Protein AF-A0A9N8PW39-F1 (afdb_monomer)

Secondary structure (DSSP, 8-state):
---TTSPPSSPPP---HHHHHHHHHHHTTS--SSEE-HHHHHHHHHT-TTGGG--HHHHHHHHHHHTTT-BGGGTBEEHHHHHHHHHHHHHHHHHHHHHHHT--------

pLDDT: mean 79.68, std 15.29, range [42.56, 96.06]

Nearest PDB structures (foldseek):
  2lls-assembly1_B  TM=5.820E-01  e=3.746E+00  Homo sapiens
  3nxa-assembly2_C  TM=5.521E-01  e=5.151E+00  Homo sapiens
  2lnk-assembly1_B  TM=4.587E-01  e=3.297E+00  Homo sapiens
  2wc8-assembly1_B  TM=5.968E-01  e=9.739E+00  Homo sapiens

Radius of gyration: 19.15 Å; Cα contacts (8 Å, |Δi|>4): 54; chains: 1; bounding box: 42×43×65 Å

Organism: NCBI:txid2773716

Foldseek 3Di:
DDDLPDPDPDDDPPDDPVNLVVVVVVQVPDPDDQKDFPSRLVVVLVPPPCNVVDDPVLVVQLCVQCSVQAPDVNGIHGNVSSVVSVVVSVVVVVVVVVVVVPDDDPPPDD

Solvent-accessible surface area (backbone atoms only — not comparable to full-atom values): 6894 Å² total; per-residue (Å²): 134,87,57,97,83,60,78,67,96,61,78,80,74,95,75,50,76,70,53,53,53,52,52,43,62,55,57,72,70,52,96,62,82,69,50,26,39,63,64,52,49,52,48,57,51,70,66,38,92,62,44,86,76,55,50,76,67,52,54,53,50,42,49,61,69,44,69,81,61,44,40,79,95,62,51,29,33,50,49,65,59,57,53,47,41,54,51,52,50,52,54,52,53,50,53,52,55,54,60,66,70,70,67,78,81,81,77,83,82,128

Structure (mmCIF, N/CA/C/O backbone):
data_AF-A0A9N8PW39-F1
#
_entry.id   AF-A0A9N8PW39-F1
#
loop_
_atom_site.group_PDB
_atom_site.id
_atom_site.type_symbol
_atom_site.label_atom_id
_atom_site.label_alt_id
_atom_site.label_comp_id
_atom_site.label_asym_id
_atom_site.label_entity_id
_atom_site.label_seq_id
_atom_site.pdbx_PDB_ins_code
_atom_site.Cartn_x
_atom_site.Cartn_y
_atom_site.Cartn_z
_atom_site.occupancy
_atom_site.B_iso_or_equiv
_atom_site.auth_seq_id
_atom_site.auth_comp_id
_atom_site.auth_asym_id
_atom_site.auth_atom_id
_atom_site.pdbx_PDB_model_num
ATOM 1 N N . MET A 1 1 ? -9.418 8.297 -26.704 1.00 42.56 1 MET A N 1
ATOM 2 C CA . MET A 1 1 ? -8.406 8.366 -25.630 1.00 42.56 1 MET A CA 1
ATOM 3 C C . MET A 1 1 ? -9.157 8.229 -24.320 1.00 42.56 1 MET A C 1
ATOM 5 O O . MET A 1 1 ? -10.029 9.055 -24.083 1.00 42.56 1 MET A O 1
ATOM 9 N N . ASN A 1 2 ? -8.909 7.167 -23.552 1.00 46.47 2 ASN A N 1
ATOM 10 C CA . ASN A 1 2 ? -9.580 6.949 -22.265 1.00 46.47 2 ASN A CA 1
ATOM 11 C C . ASN A 1 2 ? -8.972 7.888 -21.221 1.00 46.47 2 ASN A C 1
ATOM 13 O O . ASN A 1 2 ? -7.751 8.064 -21.199 1.00 46.47 2 ASN A O 1
ATOM 17 N N . LYS A 1 3 ? -9.818 8.528 -20.414 1.00 44.97 3 LYS A N 1
ATOM 18 C CA . LYS A 1 3 ? -9.377 9.440 -19.352 1.00 44.97 3 LY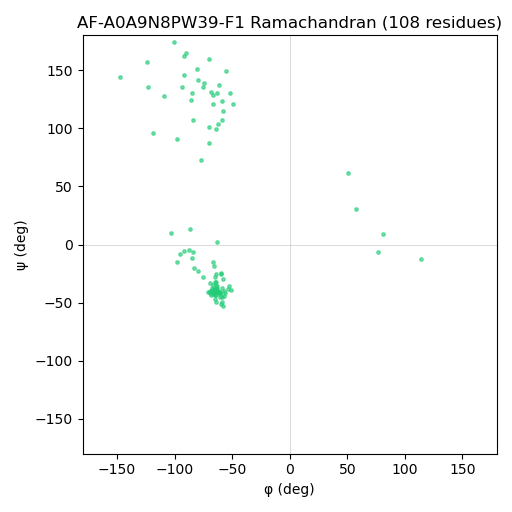S A CA 1
ATOM 19 C C . LYS A 1 3 ? -8.951 8.622 -18.124 1.00 44.97 3 LYS A C 1
ATOM 21 O O . LYS A 1 3 ? -9.503 7.540 -17.914 1.00 44.97 3 LYS A O 1
ATOM 26 N N . PRO A 1 4 ? -8.013 9.112 -17.292 1.00 42.91 4 PRO A N 1
ATOM 27 C CA . PRO A 1 4 ? -7.739 8.486 -16.002 1.00 42.91 4 PRO A CA 1
ATOM 28 C C . PRO A 1 4 ? -9.039 8.472 -15.181 1.00 42.91 4 PRO A C 1
ATOM 30 O O . PRO A 1 4 ? -9.587 9.533 -14.888 1.00 42.91 4 PRO A O 1
ATOM 33 N N . GLY A 1 5 ? -9.570 7.281 -14.893 1.00 50.53 5 GLY A N 1
ATOM 34 C CA . GLY A 1 5 ? -10.838 7.086 -14.177 1.00 50.53 5 GLY A CA 1
ATOM 35 C C . GLY A 1 5 ? -11.971 6.446 -14.988 1.00 50.53 5 GLY A C 1
ATOM 36 O O . GLY A 1 5 ? -12.945 6.001 -14.384 1.00 50.53 5 GLY A O 1
ATOM 37 N N . ASP A 1 6 ? -11.856 6.334 -16.318 1.00 58.56 6 ASP A N 1
ATOM 38 C CA . ASP A 1 6 ? -12.800 5.513 -17.086 1.00 58.56 6 ASP A CA 1
ATOM 39 C C . ASP A 1 6 ? -12.584 4.030 -16.733 1.00 58.56 6 ASP A C 1
ATOM 41 O O . ASP A 1 6 ? -11.438 3.563 -16.757 1.00 58.56 6 ASP A O 1
ATOM 45 N N . PRO A 1 7 ? -13.645 3.260 -16.418 1.00 53.84 7 PRO A N 1
ATOM 46 C CA . PRO A 1 7 ? -13.503 1.832 -16.194 1.00 53.84 7 PRO A CA 1
ATOM 47 C C . PRO A 1 7 ? -12.921 1.206 -17.458 1.00 53.84 7 PRO A C 1
ATOM 49 O O . PRO A 1 7 ? -13.464 1.354 -18.555 1.00 53.84 7 PRO A O 1
ATOM 52 N N . TYR A 1 8 ? -11.788 0.524 -17.300 1.00 56.38 8 TYR A N 1
ATOM 53 C CA . TYR A 1 8 ? -11.163 -0.224 -18.376 1.00 56.38 8 TYR A CA 1
ATOM 54 C C . TYR A 1 8 ? -12.227 -1.105 -19.049 1.00 56.38 8 TYR A C 1
ATOM 56 O O . TYR A 1 8 ? -12.858 -1.935 -18.400 1.00 56.38 8 TYR A O 1
ATOM 64 N N . GLY A 1 9 ? -12.449 -0.919 -20.357 1.00 56.59 9 GLY A N 1
ATOM 65 C CA . GLY A 1 9 ? -13.465 -1.663 -21.126 1.00 56.59 9 GLY A CA 1
ATOM 66 C C . GLY A 1 9 ? -13.218 -3.177 -21.207 1.00 56.59 9 GLY A C 1
ATOM 67 O O . GLY A 1 9 ? -13.965 -3.900 -21.858 1.00 56.59 9 GLY A O 1
ATOM 68 N N . HIS A 1 10 ? -12.158 -3.654 -20.558 1.00 59.81 10 HIS A N 1
ATOM 69 C CA . HIS A 1 10 ? -11.816 -5.047 -20.353 1.00 59.81 10 HIS A CA 1
ATOM 70 C C . HIS A 1 10 ? -12.032 -5.404 -18.881 1.00 59.81 10 HIS A C 1
ATOM 72 O O . HIS A 1 10 ? -11.536 -4.744 -17.970 1.00 59.81 10 HIS A O 1
ATOM 78 N N . ARG A 1 11 ? -12.787 -6.480 -18.657 1.00 59.16 11 ARG A N 1
ATOM 79 C CA . ARG A 1 11 ? -13.004 -7.063 -17.332 1.00 59.16 11 ARG A CA 1
ATOM 80 C C . ARG A 1 11 ? -11.658 -7.525 -16.769 1.00 59.16 11 ARG A C 1
ATOM 82 O O . ARG A 1 11 ? -10.885 -8.140 -17.504 1.00 59.16 11 ARG A O 1
ATOM 89 N N . MET A 1 12 ? -11.401 -7.270 -15.483 1.00 63.56 12 MET A N 1
ATOM 90 C CA . MET A 1 12 ? -10.282 -7.911 -14.783 1.00 63.56 12 MET A CA 1
ATOM 91 C C . MET A 1 12 ? -10.373 -9.430 -15.001 1.00 63.56 12 MET A C 1
ATOM 93 O O . MET A 1 12 ? -11.470 -9.981 -14.838 1.00 63.56 12 MET A O 1
ATOM 97 N N . PRO A 1 13 ? -9.279 -10.100 -15.408 1.00 67.94 13 PRO A N 1
ATOM 98 C CA . PRO A 1 13 ? -9.262 -11.552 -15.512 1.00 67.94 13 PRO A CA 1
ATOM 99 C C . PRO A 1 13 ? -9.654 -12.171 -14.168 1.00 67.94 13 PRO A C 1
ATOM 101 O O . PRO A 1 13 ? -9.374 -11.593 -13.117 1.00 67.94 13 PRO A O 1
ATOM 104 N N . ASP A 1 14 ? -10.290 -13.340 -14.196 1.00 73.88 14 ASP A N 1
ATOM 105 C CA . ASP A 1 14 ? -10.560 -14.111 -12.979 1.00 73.88 14 ASP A CA 1
ATOM 106 C C . ASP A 1 14 ? -9.231 -14.666 -12.437 1.00 73.88 14 ASP A C 1
ATOM 108 O O . ASP A 1 14 ? -8.773 -15.735 -12.841 1.00 73.88 14 ASP A O 1
ATOM 112 N N . LEU A 1 15 ? -8.553 -13.863 -11.614 1.00 72.56 15 LEU A N 1
ATOM 113 C CA . LEU A 1 15 ? -7.242 -14.162 -11.041 1.00 72.56 15 LEU A CA 1
ATOM 114 C C . LEU A 1 15 ? -7.410 -14.978 -9.760 1.00 72.56 15 LEU A C 1
ATOM 116 O O . LEU A 1 15 ? -8.062 -14.537 -8.812 1.00 72.56 15 LEU A O 1
ATOM 120 N N . LYS A 1 16 ? -6.765 -16.144 -9.694 1.00 79.62 16 LYS A N 1
ATOM 121 C CA . LYS A 1 16 ? -6.694 -16.948 -8.469 1.00 79.62 16 LYS A CA 1
ATOM 122 C C . LYS A 1 16 ? -5.442 -16.590 -7.669 1.00 79.62 16 LYS A C 1
ATOM 124 O O . LYS A 1 16 ? -4.476 -16.047 -8.198 1.00 79.62 16 LYS A O 1
ATOM 129 N N . AL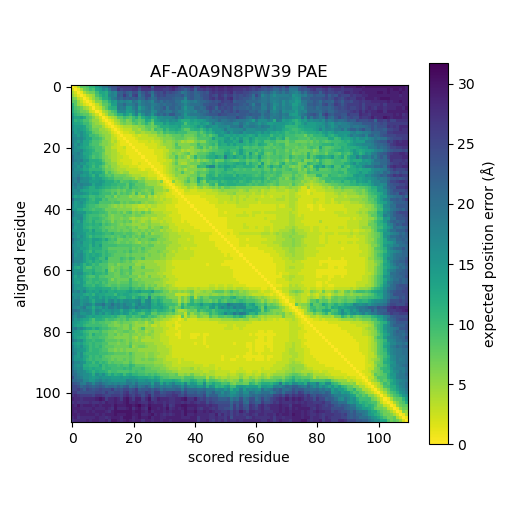A A 1 17 ? -5.418 -16.954 -6.385 1.00 74.25 17 ALA A N 1
ATOM 130 C CA . ALA A 1 17 ? -4.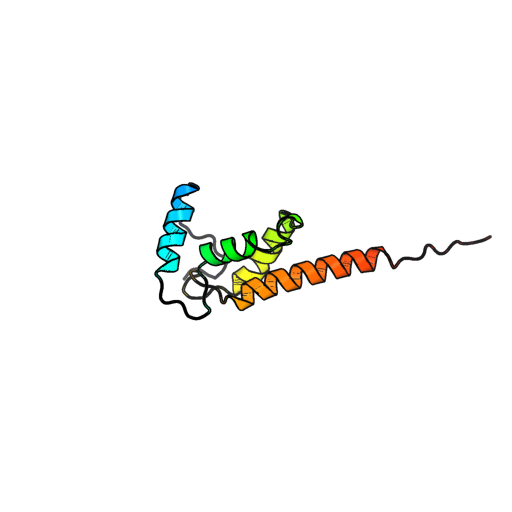258 -16.714 -5.517 1.00 74.25 17 ALA A CA 1
ATOM 131 C C . ALA A 1 17 ? -2.907 -17.214 -6.096 1.00 74.25 17 ALA A C 1
ATOM 133 O O . ALA A 1 17 ? -1.924 -16.483 -5.985 1.00 74.25 17 ALA A O 1
ATOM 134 N N . PRO A 1 18 ? -2.821 -18.380 -6.773 1.00 79.44 18 PRO A N 1
ATOM 135 C CA . PRO A 1 18 ? -1.580 -18.805 -7.430 1.00 79.44 18 PRO A CA 1
ATOM 136 C C . PRO A 1 18 ? -1.138 -17.884 -8.577 1.00 79.44 18 PRO A C 1
ATOM 138 O O . PRO A 1 18 ? 0.059 -17.709 -8.800 1.00 79.44 18 PRO A O 1
ATOM 141 N N . ASP A 1 19 ? -2.087 -17.269 -9.289 1.00 78.94 19 ASP A N 1
ATOM 142 C CA . ASP A 1 19 ? -1.792 -16.350 -10.391 1.00 78.94 19 ASP A CA 1
ATOM 143 C C . ASP A 1 19 ? -1.171 -15.049 -9.871 1.00 78.94 19 ASP A C 1
ATOM 145 O O . ASP A 1 19 ? -0.279 -14.494 -10.509 1.00 78.94 19 ASP A O 1
ATOM 149 N N . LEU A 1 20 ? -1.572 -14.603 -8.673 1.00 74.44 20 LEU A N 1
ATOM 150 C CA . LEU A 1 20 ? -0.950 -13.461 -7.995 1.00 74.44 20 LEU A CA 1
ATOM 151 C C . LEU A 1 20 ? 0.520 -13.733 -7.657 1.00 74.44 20 LEU A C 1
ATOM 153 O O . LEU A 1 20 ? 1.357 -12.857 -7.861 1.00 74.44 20 LEU A O 1
ATOM 157 N N . MET A 1 21 ? 0.845 -14.946 -7.199 1.00 77.25 21 MET A N 1
ATOM 158 C CA . MET A 1 21 ? 2.230 -15.327 -6.899 1.00 77.25 21 MET A CA 1
ATOM 159 C C . MET A 1 21 ? 3.090 -15.333 -8.168 1.00 77.25 21 MET A C 1
ATOM 161 O O . MET A 1 21 ? 4.199 -14.813 -8.182 1.00 77.25 21 MET A O 1
ATOM 165 N N . LYS A 1 22 ? 2.541 -15.830 -9.280 1.00 81.50 22 LYS A N 1
ATOM 166 C CA . LYS A 1 22 ? 3.226 -15.795 -10.577 1.00 81.50 22 LYS A CA 1
ATOM 167 C C . LYS A 1 22 ? 3.441 -14.366 -11.088 1.00 81.50 22 LYS A C 1
ATOM 169 O O . LYS A 1 22 ? 4.493 -14.065 -11.644 1.00 81.50 22 LYS A O 1
ATOM 174 N N . LEU A 1 23 ? 2.451 -13.486 -10.926 1.00 77.81 23 LEU A N 1
ATOM 175 C CA . LEU A 1 23 ? 2.582 -12.069 -11.277 1.00 77.81 23 LEU A CA 1
ATOM 176 C C . LEU A 1 23 ? 3.645 -11.374 -10.423 1.00 77.81 23 LEU A C 1
ATOM 178 O O . LEU A 1 23 ? 4.411 -10.572 -10.952 1.00 77.81 23 LEU A O 1
ATOM 182 N N . LEU A 1 24 ? 3.725 -11.714 -9.135 1.00 76.44 24 LEU A N 1
ATOM 183 C CA . LEU A 1 24 ? 4.786 -11.248 -8.253 1.00 76.44 24 LEU A CA 1
ATOM 184 C C . LEU A 1 24 ? 6.166 -11.680 -8.757 1.00 76.44 24 LEU A C 1
ATOM 186 O O . LEU A 1 24 ? 7.037 -10.829 -8.932 1.00 76.44 24 LEU A O 1
ATOM 190 N N . ASP A 1 25 ? 6.347 -12.969 -9.043 1.00 81.00 25 ASP A N 1
ATOM 191 C CA . ASP A 1 25 ? 7.627 -13.509 -9.516 1.00 81.00 25 ASP A CA 1
ATOM 192 C C . ASP A 1 25 ? 8.085 -12.836 -10.817 1.00 81.00 25 ASP A C 1
ATOM 194 O O . ASP A 1 25 ? 9.274 -12.579 -11.005 1.00 81.00 25 ASP A O 1
ATOM 198 N N . LEU A 1 26 ? 7.143 -12.522 -11.712 1.00 80.31 26 LEU A N 1
ATOM 199 C CA . LEU A 1 26 ? 7.416 -11.775 -12.941 1.00 80.31 26 LEU A CA 1
ATOM 200 C C . LEU A 1 26 ? 7.735 -10.303 -12.663 1.00 80.31 26 LEU A C 1
ATOM 202 O O . LEU A 1 26 ? 8.649 -9.751 -13.269 1.00 80.31 26 LEU A O 1
ATOM 206 N N . SER A 1 27 ? 7.013 -9.666 -11.739 1.00 77.75 27 SER A N 1
ATOM 207 C CA . SER A 1 27 ? 7.262 -8.270 -11.372 1.00 77.75 27 SER A CA 1
ATOM 208 C C . SER A 1 27 ? 8.651 -8.067 -10.764 1.00 77.75 27 SER A C 1
ATOM 210 O O . SER A 1 27 ? 9.301 -7.072 -11.062 1.00 77.75 27 SER A O 1
ATOM 212 N N . ALA A 1 28 ? 9.144 -9.038 -9.988 1.00 74.06 28 ALA A N 1
ATOM 213 C CA . ALA A 1 28 ? 10.468 -9.007 -9.364 1.00 74.06 28 ALA A CA 1
ATOM 214 C C . ALA A 1 28 ? 11.630 -9.075 -10.370 1.00 74.06 28 ALA A C 1
ATOM 216 O O . ALA A 1 28 ? 12.766 -8.779 -10.016 1.00 74.06 28 ALA A O 1
ATOM 217 N N . GLN A 1 29 ? 11.355 -9.465 -11.617 1.00 81.75 29 GLN A N 1
ATOM 218 C CA . GLN A 1 29 ? 12.347 -9.539 -12.692 1.00 81.75 29 GLN A CA 1
ATOM 219 C C . GLN A 1 29 ? 12.434 -8.241 -13.507 1.00 81.75 29 GLN A C 1
ATOM 221 O O . GLN A 1 29 ? 13.283 -8.133 -14.393 1.00 81.75 29 GLN A O 1
ATOM 226 N N . LEU A 1 30 ? 11.558 -7.265 -13.243 1.00 78.00 30 LEU A N 1
ATOM 227 C CA . LEU A 1 30 ? 11.597 -5.973 -13.916 1.00 78.00 30 LEU A CA 1
ATOM 228 C C . LEU A 1 30 ? 12.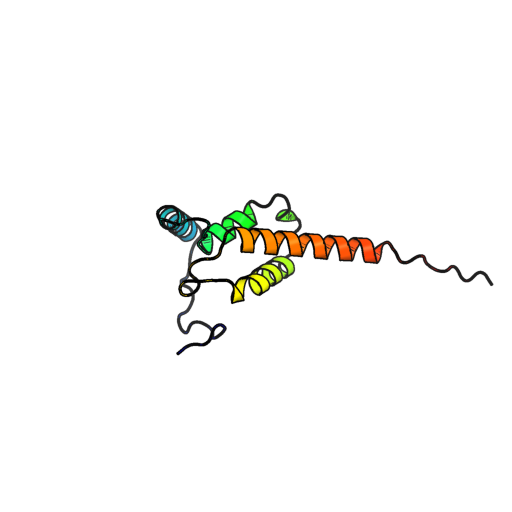769 -5.134 -13.379 1.00 78.00 30 LEU A C 1
ATOM 230 O O . LEU A 1 30 ? 12.991 -5.103 -12.168 1.00 78.00 30 LEU A O 1
ATOM 234 N N . PRO A 1 31 ? 13.505 -4.422 -14.248 1.00 78.94 31 PRO A N 1
ATOM 235 C CA . PRO A 1 31 ? 14.568 -3.515 -13.831 1.00 78.94 31 PRO 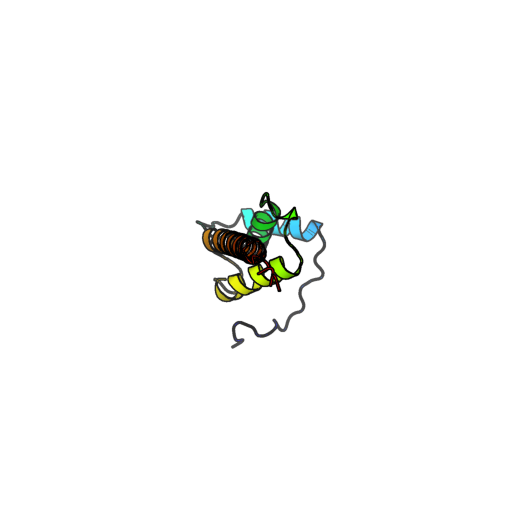A CA 1
ATOM 236 C C . PRO A 1 31 ? 13.961 -2.210 -13.288 1.00 78.94 31 PRO A C 1
ATOM 238 O O . PRO A 1 31 ? 13.966 -1.189 -13.969 1.00 78.94 31 PRO A O 1
ATOM 241 N N . LEU A 1 32 ? 13.374 -2.269 -12.092 1.00 80.69 32 LEU A N 1
ATOM 242 C CA . LEU A 1 32 ? 12.767 -1.120 -11.416 1.00 80.69 32 LEU A CA 1
ATOM 243 C C . LEU A 1 32 ? 13.782 -0.459 -10.475 1.00 80.69 32 LEU A C 1
ATOM 245 O O . LEU A 1 32 ? 14.469 -1.145 -9.717 1.00 80.69 32 LEU A O 1
ATOM 249 N N . GLU A 1 33 ? 13.847 0.872 -10.490 1.00 81.00 33 GLU A N 1
ATOM 250 C CA . GLU A 1 33 ? 14.687 1.674 -9.591 1.00 81.00 33 GLU A CA 1
ATOM 251 C C . GLU A 1 33 ? 13.796 2.586 -8.736 1.00 81.00 33 GLU A C 1
ATOM 253 O O . GLU A 1 33 ? 13.368 3.640 -9.189 1.00 81.00 33 GLU A O 1
ATOM 258 N N . GLY A 1 34 ? 13.461 2.163 -7.510 1.00 82.56 34 GLY A N 1
ATOM 259 C CA . GLY A 1 34 ? 12.565 2.914 -6.603 1.00 82.56 34 GLY A CA 1
ATOM 260 C C . GLY A 1 34 ? 11.069 2.816 -6.941 1.00 82.56 34 GLY A C 1
ATOM 261 O O . GLY A 1 34 ? 10.215 3.238 -6.162 1.00 82.56 34 GLY A O 1
ATOM 262 N N . GLU A 1 35 ? 10.761 2.195 -8.072 1.00 89.25 35 GLU A N 1
ATOM 263 C CA . GLU A 1 35 ? 9.432 1.947 -8.604 1.00 89.25 35 GLU A CA 1
ATOM 264 C C . GLU A 1 35 ? 8.867 0.580 -8.150 1.00 89.25 35 GLU A C 1
ATOM 266 O O . GLU A 1 35 ? 9.587 -0.411 -8.031 1.00 89.25 35 GLU A O 1
ATOM 271 N N . LEU A 1 36 ? 7.553 0.500 -7.936 1.00 89.62 36 LEU A N 1
ATOM 272 C CA . LEU A 1 36 ? 6.802 -0.691 -7.544 1.00 89.62 36 LEU A CA 1
ATOM 273 C C . LEU A 1 36 ? 5.690 -0.982 -8.545 1.00 89.62 36 LEU A C 1
ATOM 275 O O . LEU A 1 36 ? 4.891 -0.111 -8.880 1.00 89.62 36 LEU A O 1
ATOM 279 N N . THR A 1 37 ? 5.537 -2.243 -8.936 1.00 88.06 37 THR A N 1
ATOM 280 C CA . THR A 1 37 ? 4.302 -2.673 -9.610 1.00 88.06 37 THR A CA 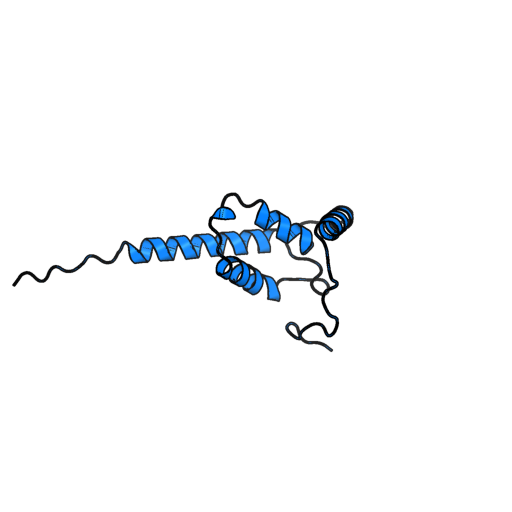1
ATOM 281 C C . THR A 1 37 ? 3.112 -2.687 -8.635 1.00 88.06 37 THR A C 1
ATOM 283 O O . THR A 1 37 ? 3.316 -2.821 -7.426 1.00 88.06 37 THR A O 1
ATOM 286 N N . PRO A 1 38 ? 1.851 -2.644 -9.110 1.00 84.44 38 PRO A N 1
ATOM 287 C CA . PRO A 1 38 ? 0.673 -2.750 -8.245 1.00 84.44 38 PRO A CA 1
ATOM 288 C C . PRO A 1 38 ? 0.671 -3.979 -7.326 1.00 84.44 38 PRO A C 1
ATOM 290 O O . PRO A 1 38 ? 0.236 -3.893 -6.180 1.00 84.44 38 PRO A O 1
ATOM 293 N N . VAL A 1 39 ? 1.190 -5.120 -7.797 1.00 85.19 39 VAL A N 1
ATOM 294 C CA . VAL A 1 39 ? 1.299 -6.346 -6.988 1.00 85.19 39 VAL A CA 1
ATOM 295 C C . VAL A 1 39 ? 2.348 -6.185 -5.882 1.00 85.19 39 VAL A C 1
ATOM 297 O O . VAL A 1 39 ? 2.103 -6.588 -4.747 1.00 85.19 39 VAL A O 1
ATOM 300 N N . MET A 1 40 ? 3.483 -5.541 -6.169 1.00 89.12 40 MET A N 1
ATOM 301 C CA . MET A 1 40 ? 4.497 -5.214 -5.157 1.00 89.12 40 MET A CA 1
ATOM 302 C C . MET A 1 40 ? 3.985 -4.190 -4.138 1.00 89.12 40 MET A C 1
ATOM 304 O O . MET A 1 40 ? 4.178 -4.379 -2.940 1.00 89.12 40 MET A O 1
ATOM 308 N N . ALA A 1 41 ? 3.280 -3.149 -4.589 1.00 90.75 41 ALA A N 1
ATOM 309 C CA . ALA A 1 41 ? 2.651 -2.160 -3.714 1.00 90.75 41 ALA A CA 1
ATOM 310 C C . ALA A 1 41 ? 1.619 -2.808 -2.775 1.00 90.75 41 ALA A C 1
ATOM 312 O O . ALA A 1 41 ? 1.585 -2.508 -1.581 1.00 90.75 41 ALA A O 1
ATOM 313 N N . TRP A 1 42 ? 0.827 -3.757 -3.287 1.00 89.00 42 TRP A N 1
ATOM 314 C CA . TRP A 1 42 ? -0.092 -4.553 -2.473 1.00 89.00 42 TRP A CA 1
ATOM 315 C C . TRP A 1 42 ? 0.641 -5.370 -1.404 1.00 89.00 42 TRP A C 1
ATOM 317 O O . TRP A 1 42 ? 0.216 -5.408 -0.251 1.00 89.00 42 TRP A O 1
ATOM 327 N N . MET A 1 43 ? 1.774 -5.982 -1.748 1.00 89.38 43 MET A N 1
ATOM 328 C CA . MET A 1 43 ? 2.598 -6.696 -0.773 1.00 89.38 43 MET A CA 1
ATOM 329 C C . MET A 1 43 ? 3.199 -5.793 0.291 1.00 89.38 43 MET A C 1
ATOM 331 O O . MET A 1 43 ? 3.156 -6.152 1.464 1.00 89.38 43 MET A O 1
ATOM 335 N N . LEU A 1 44 ? 3.713 -4.626 -0.097 1.00 91.62 44 LEU A N 1
ATOM 336 C CA . LEU A 1 44 ? 4.232 -3.631 0.839 1.00 91.62 44 LEU A CA 1
ATOM 337 C C . LEU A 1 44 ? 3.160 -3.248 1.871 1.00 91.62 44 LEU A C 1
ATOM 339 O O . LEU A 1 44 ? 3.440 -3.157 3.065 1.00 91.62 44 LEU A O 1
ATOM 343 N N . LEU A 1 45 ? 1.919 -3.079 1.408 1.00 91.62 45 LEU A N 1
ATOM 344 C CA . LEU A 1 45 ? 0.771 -2.798 2.259 1.00 91.62 45 LEU A CA 1
ATOM 345 C C . LEU A 1 45 ? 0.483 -3.967 3.213 1.00 91.62 45 LEU A C 1
ATOM 347 O O . LEU A 1 45 ? 0.384 -3.755 4.420 1.00 91.62 45 LEU A O 1
ATOM 351 N N . LEU A 1 46 ? 0.410 -5.201 2.704 1.00 90.50 46 LEU A N 1
ATOM 352 C CA . LEU A 1 46 ? 0.170 -6.397 3.524 1.00 90.50 46 LEU A CA 1
ATOM 353 C C . LEU A 1 46 ? 1.286 -6.696 4.536 1.00 90.50 46 LEU A C 1
ATOM 355 O O . LEU A 1 46 ? 1.034 -7.343 5.548 1.00 90.50 46 LEU A O 1
ATOM 359 N N . GLN A 1 47 ? 2.511 -6.245 4.274 1.00 92.38 47 GLN A N 1
ATOM 360 C CA . GLN A 1 47 ? 3.650 -6.384 5.183 1.00 92.38 47 GLN A CA 1
ATOM 361 C C . GLN A 1 47 ? 3.714 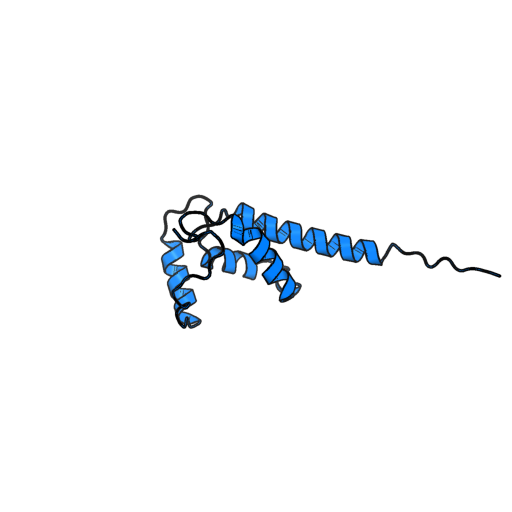-5.277 6.246 1.00 92.38 47 GLN A C 1
ATOM 363 O O . GLN A 1 47 ? 4.554 -5.346 7.145 1.00 92.38 47 GLN A O 1
ATOM 368 N N . ASN A 1 48 ? 2.850 -4.259 6.174 1.00 93.62 48 ASN A N 1
ATOM 369 C CA . ASN A 1 48 ? 2.806 -3.208 7.181 1.00 93.62 48 ASN A CA 1
ATOM 370 C C . ASN A 1 48 ? 2.419 -3.797 8.550 1.00 93.62 48 ASN A C 1
ATOM 372 O O . ASN A 1 48 ? 1.421 -4.505 8.674 1.00 93.62 48 ASN A O 1
ATOM 376 N N . SER A 1 49 ? 3.180 -3.476 9.599 1.00 94.69 49 SER A N 1
ATOM 377 C CA . SER A 1 49 ? 2.959 -4.014 10.951 1.00 94.69 49 SER A CA 1
ATOM 378 C C . SER A 1 49 ? 1.579 -3.689 11.527 1.00 94.69 49 SER A C 1
ATOM 380 O O . SER A 1 49 ? 1.090 -4.420 12.385 1.00 94.69 49 SER A O 1
ATOM 382 N N . ARG A 1 50 ? 0.949 -2.616 11.041 1.00 94.75 50 ARG A N 1
ATOM 383 C CA . ARG A 1 50 ? -0.366 -2.130 11.464 1.00 94.75 50 ARG A CA 1
ATOM 384 C C . ARG A 1 50 ? -1.477 -2.477 10.474 1.00 94.75 50 ARG A C 1
ATOM 386 O O . ARG A 1 50 ? -2.594 -1.989 10.620 1.00 94.75 50 ARG A O 1
ATOM 393 N N . VAL A 1 51 ? -1.220 -3.327 9.474 1.00 94.44 51 VAL A N 1
ATOM 394 C CA . VAL A 1 51 ? -2.245 -3.728 8.491 1.00 94.44 51 VAL A CA 1
ATOM 395 C C . VAL A 1 51 ? -3.465 -4.377 9.153 1.00 94.44 51 VAL A C 1
ATOM 397 O O . VAL A 1 51 ? -4.586 -4.227 8.678 1.00 94.44 51 VAL A O 1
ATOM 400 N N . SER A 1 52 ? -3.276 -5.049 10.293 1.00 94.62 52 SER A N 1
ATOM 401 C CA . SER A 1 52 ? -4.360 -5.639 11.087 1.00 94.62 52 SER A CA 1
ATOM 402 C C . SER A 1 52 ? -5.314 -4.602 11.697 1.00 94.62 52 SER A C 1
ATOM 404 O O . SER A 1 52 ? -6.436 -4.952 12.053 1.00 94.62 52 SER A O 1
ATOM 406 N N . GLU A 1 53 ? -4.900 -3.336 11.797 1.00 94.56 53 GLU A N 1
ATOM 407 C CA . GLU A 1 53 ? -5.724 -2.209 12.249 1.00 94.56 53 GLU A CA 1
ATOM 408 C C . GLU A 1 53 ? -6.515 -1.551 11.097 1.00 94.56 53 GLU A C 1
ATOM 410 O O . GLU A 1 53 ? -7.289 -0.613 11.329 1.00 94.56 53 GLU A O 1
ATOM 415 N N . MET A 1 54 ? -6.302 -1.987 9.848 1.00 95.38 54 MET A N 1
ATOM 416 C CA . MET A 1 54 ? -6.950 -1.416 8.667 1.00 95.38 54 MET A CA 1
ATOM 417 C C . MET A 1 54 ? -8.331 -2.032 8.427 1.00 95.38 54 MET A C 1
ATOM 419 O O . MET A 1 54 ? -8.518 -3.246 8.374 1.00 95.38 54 MET A O 1
ATOM 423 N N . THR A 1 55 ? -9.311 -1.159 8.234 1.00 95.81 55 THR A N 1
ATOM 424 C CA . THR A 1 55 ? -10.670 -1.480 7.796 1.00 95.81 55 THR A CA 1
ATOM 425 C C . THR A 1 55 ? -10.762 -1.444 6.275 1.00 95.81 55 THR A C 1
ATOM 427 O O . THR A 1 55 ? -9.913 -0.855 5.611 1.00 95.81 55 THR A O 1
ATOM 430 N N . VAL A 1 56 ? -11.830 -2.002 5.701 1.00 94.31 56 VAL A N 1
ATOM 431 C CA . VAL A 1 56 ? -12.089 -1.932 4.248 1.00 94.31 56 VAL A CA 1
ATOM 432 C C . VAL A 1 56 ? -12.071 -0.483 3.739 1.00 94.31 56 VAL A C 1
ATOM 434 O O . VAL A 1 56 ? -11.533 -0.206 2.671 1.00 94.31 56 VAL A O 1
ATOM 437 N N . GLN A 1 57 ? -12.608 0.452 4.523 1.00 95.50 57 GLN A N 1
ATOM 438 C CA . GLN A 1 57 ? -12.603 1.878 4.212 1.00 95.50 57 GLN A CA 1
ATOM 439 C C . GLN A 1 57 ? -11.181 2.445 4.145 1.00 95.50 57 GLN A C 1
ATOM 441 O O . GLN A 1 57 ? -10.893 3.244 3.259 1.00 95.50 57 GLN A O 1
ATOM 446 N N . ASP A 1 58 ? -10.282 1.999 5.022 1.00 96.06 58 ASP A N 1
ATOM 447 C CA . ASP A 1 58 ? -8.881 2.424 5.001 1.00 96.06 58 ASP A CA 1
ATOM 448 C C . ASP A 1 58 ? -8.176 1.982 3.708 1.00 96.06 58 ASP A C 1
ATOM 450 O O . ASP A 1 58 ? -7.418 2.753 3.121 1.00 96.06 58 ASP A O 1
ATOM 454 N N . PHE A 1 59 ? -8.470 0.774 3.209 1.00 94.50 59 PHE A N 1
ATOM 455 C CA . PHE A 1 59 ? -7.956 0.313 1.914 1.00 94.50 59 PHE A CA 1
ATOM 456 C C . PHE A 1 59 ? -8.482 1.155 0.747 1.00 94.50 59 PHE A C 1
ATOM 458 O O . PHE A 1 59 ? -7.714 1.487 -0.157 1.00 94.50 59 PHE A O 1
ATOM 465 N N . GLU A 1 60 ? -9.764 1.534 0.755 1.00 93.69 60 GLU A N 1
ATOM 466 C CA . GLU A 1 60 ? -10.314 2.412 -0.286 1.00 93.69 60 GLU A CA 1
ATOM 467 C C . GLU A 1 60 ? -9.710 3.823 -0.229 1.00 93.69 60 GLU A C 1
ATOM 469 O O . GLU A 1 60 ? -9.467 4.413 -1.280 1.00 93.69 60 GLU A O 1
ATOM 474 N N . LEU A 1 61 ? -9.394 4.347 0.961 1.00 94.19 61 LEU A N 1
ATOM 475 C CA . LEU A 1 61 ? -8.697 5.630 1.114 1.00 94.19 61 LEU A CA 1
ATOM 476 C C . LEU A 1 61 ? -7.274 5.579 0.551 1.00 94.19 61 LEU A C 1
ATOM 478 O O . LEU A 1 61 ? -6.896 6.455 -0.225 1.00 94.19 61 LEU A O 1
ATOM 482 N N . VAL A 1 62 ? -6.506 4.536 0.881 1.00 94.19 62 VAL A N 1
ATOM 483 C CA . VAL A 1 62 ? -5.152 4.339 0.335 1.00 94.19 62 VAL A CA 1
ATOM 484 C C . VAL A 1 62 ? -5.203 4.201 -1.187 1.00 94.19 62 VAL A C 1
ATOM 486 O O . VAL A 1 62 ? -4.447 4.850 -1.904 1.00 94.19 62 VAL A O 1
ATOM 489 N N . LYS A 1 63 ? -6.141 3.408 -1.712 1.00 90.75 63 LYS A N 1
ATOM 490 C CA . LYS A 1 63 ? -6.353 3.260 -3.156 1.00 90.75 63 LYS A CA 1
ATOM 491 C C . LYS A 1 63 ? -6.717 4.585 -3.827 1.00 90.75 63 LYS A C 1
ATOM 493 O O . LYS A 1 63 ? -6.199 4.868 -4.904 1.00 90.75 63 LYS A O 1
ATOM 498 N N . ALA A 1 64 ? -7.590 5.387 -3.218 1.00 90.88 64 ALA A N 1
ATOM 499 C CA . ALA A 1 64 ? -7.981 6.689 -3.748 1.00 90.88 64 ALA A CA 1
ATOM 500 C C . ALA A 1 64 ? -6.799 7.670 -3.788 1.00 90.88 64 ALA A C 1
ATOM 502 O O . ALA A 1 64 ? -6.627 8.361 -4.790 1.00 90.88 64 ALA A O 1
ATOM 503 N N . ASP A 1 65 ? -5.959 7.687 -2.748 1.00 92.50 65 ASP A N 1
ATOM 504 C CA . ASP A 1 65 ? -4.747 8.514 -2.703 1.00 92.50 65 ASP A CA 1
ATOM 505 C C . ASP A 1 65 ? -3.722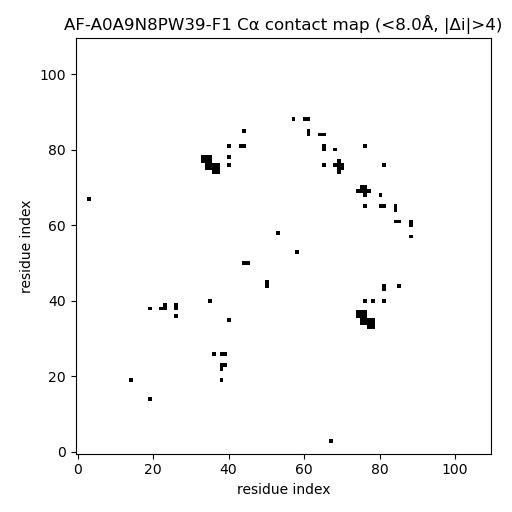 8.104 -3.780 1.00 92.50 65 ASP A C 1
ATOM 507 O O . ASP A 1 65 ? -3.073 8.952 -4.393 1.00 92.50 65 ASP A O 1
ATOM 511 N N . LEU A 1 66 ? -3.611 6.805 -4.077 1.00 90.75 66 LEU A N 1
ATOM 512 C CA . LEU A 1 66 ? -2.681 6.281 -5.085 1.00 90.75 66 LEU A CA 1
ATOM 513 C C . LEU A 1 66 ? -3.210 6.352 -6.530 1.00 90.75 66 LEU A C 1
ATOM 515 O O . LEU A 1 66 ? -2.414 6.330 -7.469 1.00 90.75 66 LEU A O 1
ATOM 519 N N . ALA A 1 67 ? -4.526 6.464 -6.746 1.00 85.44 67 ALA A N 1
ATOM 520 C CA . ALA A 1 67 ? -5.153 6.368 -8.072 1.00 85.44 67 ALA A CA 1
ATOM 521 C C . ALA A 1 67 ? -4.663 7.418 -9.093 1.00 85.44 67 ALA A C 1
ATOM 523 O O . ALA A 1 67 ? -4.726 7.176 -10.297 1.00 85.44 67 ALA A O 1
ATOM 524 N N . GLY A 1 68 ? -4.172 8.572 -8.629 1.00 80.88 68 GLY A N 1
ATOM 525 C CA . GLY A 1 68 ? -3.594 9.622 -9.480 1.00 80.88 68 GLY A CA 1
ATOM 526 C C . GLY A 1 68 ? -2.070 9.572 -9.627 1.00 80.88 68 GLY A C 1
ATOM 527 O O . GLY A 1 68 ? -1.521 10.333 -10.420 1.00 80.88 68 GLY A O 1
ATOM 528 N N . LYS A 1 69 ? -1.391 8.709 -8.864 1.00 83.94 69 LYS A N 1
ATOM 529 C CA . LYS A 1 69 ? 0.076 8.674 -8.743 1.00 83.94 69 LYS A CA 1
ATOM 530 C C . LYS A 1 69 ? 0.725 7.614 -9.640 1.00 83.94 69 LYS A C 1
ATOM 532 O O . LYS A 1 69 ? 1.914 7.675 -9.931 1.00 83.94 69 LYS A O 1
ATOM 537 N N . SER A 1 70 ? -0.069 6.674 -10.157 1.00 80.38 70 SER A N 1
ATOM 538 C CA . SER A 1 70 ? 0.432 5.598 -11.010 1.00 80.38 70 SER A CA 1
ATOM 539 C C . SER A 1 70 ? 0.969 6.111 -12.352 1.00 80.38 70 SER A C 1
ATOM 541 O O . SER A 1 70 ? 0.262 6.804 -13.091 1.00 80.38 70 SER A O 1
ATOM 543 N N . ARG A 1 71 ? 2.188 5.706 -12.708 1.00 78.31 71 ARG A N 1
ATOM 544 C CA . ARG A 1 71 ? 2.846 6.017 -13.985 1.00 78.31 71 ARG A CA 1
ATOM 545 C C . ARG A 1 71 ? 2.746 4.839 -14.954 1.00 78.31 71 ARG A C 1
ATOM 547 O O . ARG A 1 71 ? 2.230 3.775 -14.614 1.00 78.31 71 ARG A O 1
ATOM 554 N N . SER A 1 72 ? 3.200 5.045 -16.193 1.00 65.06 72 SER A N 1
ATOM 555 C CA . SER A 1 72 ? 3.341 3.988 -17.209 1.00 65.06 72 SER A CA 1
ATOM 556 C C . SER A 1 72 ? 2.076 3.133 -17.385 1.00 65.06 72 SER A C 1
ATOM 558 O O . SER A 1 72 ? 2.083 1.932 -17.138 1.00 65.06 72 SER A O 1
ATOM 560 N N . PHE A 1 73 ? 0.964 3.766 -17.784 1.00 68.19 73 PHE A N 1
ATOM 561 C CA . PHE A 1 73 ? -0.354 3.121 -17.957 1.00 68.19 73 PHE A CA 1
ATOM 562 C C . PHE A 1 73 ? -0.897 2.425 -16.693 1.00 68.19 73 PHE A C 1
ATOM 564 O O . PHE A 1 73 ? -1.630 1.444 -16.786 1.00 68.19 73 PHE A O 1
ATOM 571 N N . GLY A 1 74 ? -0.549 2.928 -15.507 1.00 66.19 74 GLY A N 1
ATOM 572 C CA . GLY A 1 74 ? -0.993 2.349 -14.239 1.00 66.19 74 GLY A CA 1
ATOM 573 C C . GLY A 1 74 ? -0.188 1.130 -13.786 1.00 66.19 74 GLY A C 1
ATOM 574 O O . GLY A 1 74 ? -0.586 0.458 -12.838 1.00 66.19 74 GLY A O 1
ATOM 575 N N . ALA A 1 75 ? 0.925 0.824 -14.459 1.00 73.81 75 ALA A N 1
ATOM 576 C CA . ALA A 1 75 ? 1.732 -0.361 -14.187 1.00 73.81 75 ALA A CA 1
ATOM 577 C C . ALA A 1 75 ? 2.754 -0.167 -13.061 1.00 73.81 75 ALA A C 1
ATOM 579 O O . ALA A 1 75 ? 3.346 -1.154 -12.624 1.00 73.81 75 ALA A O 1
ATOM 580 N N . VAL A 1 76 ? 2.981 1.074 -12.615 1.00 81.56 76 VAL A N 1
ATOM 581 C CA . VAL A 1 76 ? 4.044 1.402 -11.662 1.00 81.56 76 VAL A CA 1
ATOM 582 C C . VAL A 1 76 ? 3.650 2.559 -10.733 1.00 81.56 76 VAL A C 1
ATOM 584 O O . VAL A 1 76 ? 2.972 3.494 -11.158 1.00 81.56 76 VAL A O 1
ATOM 587 N N . LEU A 1 77 ? 4.082 2.490 -9.477 1.00 90.06 77 LEU A N 1
ATOM 588 C CA . LEU A 1 77 ? 4.017 3.517 -8.430 1.00 90.06 77 LEU A CA 1
ATOM 589 C C . LEU A 1 77 ? 5.428 3.772 -7.900 1.00 90.06 77 LEU A C 1
ATOM 591 O O . LEU A 1 77 ? 6.262 2.879 -7.969 1.00 90.06 77 LEU A O 1
ATOM 595 N N . GLU A 1 78 ? 5.702 4.930 -7.316 1.00 92.00 78 GLU A N 1
ATOM 596 C CA . GLU A 1 78 ? 6.948 5.103 -6.562 1.00 92.00 78 GLU A CA 1
ATOM 597 C C . GLU A 1 78 ? 6.798 4.471 -5.167 1.00 92.00 78 GLU A C 1
ATOM 599 O O . GLU A 1 78 ? 5.747 4.585 -4.529 1.00 92.00 78 GLU A O 1
ATOM 604 N N . GLU A 1 79 ? 7.842 3.825 -4.641 1.00 92.12 79 GLU A N 1
ATOM 605 C CA . GLU A 1 79 ? 7.778 3.189 -3.316 1.00 92.12 79 GLU A CA 1
ATOM 606 C C . GLU A 1 79 ? 7.402 4.190 -2.212 1.00 92.12 79 GLU A C 1
ATOM 608 O O . GLU A 1 79 ? 6.608 3.874 -1.317 1.00 92.12 79 GLU A O 1
ATOM 613 N N . PHE A 1 80 ? 7.937 5.413 -2.286 1.00 94.31 80 PHE A N 1
ATOM 614 C CA . PHE A 1 80 ? 7.655 6.450 -1.296 1.00 94.31 80 PHE A CA 1
ATOM 615 C C . PHE A 1 80 ? 6.180 6.870 -1.301 1.00 94.31 80 PHE A C 1
ATOM 617 O O . PHE A 1 80 ? 5.638 7.143 -0.238 1.00 94.31 80 PHE A O 1
ATOM 624 N N . GLU A 1 81 ? 5.495 6.849 -2.449 1.00 95.00 81 GLU A N 1
ATOM 625 C CA . GLU A 1 81 ? 4.079 7.227 -2.538 1.00 95.00 81 GLU A CA 1
ATOM 626 C C . GLU A 1 81 ? 3.195 6.250 -1.759 1.00 95.00 81 GLU A C 1
ATOM 628 O O . GLU A 1 81 ? 2.253 6.664 -1.083 1.00 95.00 81 GLU A O 1
ATOM 633 N N . VAL A 1 82 ? 3.522 4.955 -1.812 1.00 94.25 82 VAL A N 1
ATOM 634 C CA . VAL A 1 82 ? 2.807 3.915 -1.060 1.00 94.25 82 VAL A CA 1
ATOM 635 C C . VAL A 1 82 ? 3.073 4.052 0.440 1.00 94.25 82 VAL A C 1
ATOM 637 O O . VAL A 1 82 ? 2.150 3.939 1.250 1.00 94.25 82 VAL A O 1
ATOM 640 N N . ARG A 1 83 ? 4.324 4.329 0.825 1.00 95.00 83 ARG A N 1
ATOM 641 C CA . ARG A 1 83 ? 4.699 4.556 2.230 1.00 95.00 83 ARG A CA 1
ATOM 642 C C . ARG A 1 83 ? 4.021 5.799 2.802 1.00 95.00 83 ARG A C 1
ATOM 644 O O . ARG A 1 83 ? 3.486 5.732 3.908 1.00 95.00 83 ARG A O 1
ATOM 651 N N . ASP A 1 84 ? 3.988 6.888 2.042 1.00 95.56 84 ASP A N 1
ATOM 652 C CA . ASP A 1 84 ? 3.345 8.139 2.438 1.00 95.56 84 ASP A CA 1
ATOM 653 C C . ASP A 1 84 ? 1.832 7.977 2.563 1.00 95.56 84 ASP A C 1
ATOM 655 O O . ASP A 1 84 ? 1.256 8.440 3.545 1.00 95.56 84 ASP A O 1
ATOM 659 N N . ALA A 1 85 ? 1.185 7.265 1.636 1.00 95.62 85 ALA A N 1
ATOM 660 C CA . ALA A 1 85 ? -0.248 6.979 1.716 1.00 95.62 85 ALA A CA 1
ATOM 661 C C . ALA A 1 85 ? -0.611 6.257 3.027 1.00 95.62 85 ALA A C 1
ATOM 663 O O . ALA A 1 85 ? -1.564 6.633 3.713 1.00 95.62 85 ALA A O 1
ATOM 664 N N . LEU A 1 86 ? 0.186 5.254 3.417 1.00 95.44 86 LEU A N 1
ATOM 665 C CA . LEU A 1 86 ? -0.001 4.532 4.679 1.00 95.44 86 LEU A CA 1
ATOM 666 C C . LEU A 1 86 ? 0.299 5.406 5.898 1.00 95.44 86 LEU A C 1
ATOM 668 O O . LEU A 1 86 ? -0.463 5.392 6.863 1.00 95.44 86 LEU A O 1
ATOM 672 N N . SER A 1 87 ? 1.380 6.182 5.856 1.00 95.44 87 SER A N 1
ATOM 673 C CA . SER A 1 87 ? 1.742 7.106 6.933 1.00 95.44 87 SER A CA 1
ATOM 674 C C . SER A 1 87 ? 0.630 8.132 7.181 1.00 95.44 87 SER A C 1
ATOM 676 O O . SER A 1 87 ? 0.145 8.276 8.304 1.00 95.44 87 SER A O 1
ATOM 678 N N . ASN A 1 88 ? 0.142 8.769 6.115 1.00 95.56 88 ASN A N 1
ATOM 679 C CA . ASN A 1 88 ? -0.927 9.764 6.166 1.00 95.56 88 ASN A CA 1
ATOM 680 C C . ASN A 1 88 ? -2.233 9.178 6.710 1.00 95.56 88 ASN A C 1
ATOM 682 O O . ASN A 1 88 ? -2.902 9.825 7.518 1.00 95.56 88 ASN A O 1
ATOM 686 N N . LEU A 1 89 ? -2.579 7.947 6.316 1.00 96.06 89 LEU A N 1
ATOM 687 C CA . LEU A 1 89 ? -3.732 7.233 6.858 1.00 96.06 89 LEU A CA 1
ATOM 688 C C . LEU A 1 89 ? -3.623 7.080 8.382 1.00 96.06 89 LEU A C 1
ATOM 690 O O . LEU A 1 89 ? -4.550 7.444 9.106 1.00 96.06 89 LEU A O 1
ATOM 694 N N . PHE A 1 90 ? -2.506 6.551 8.887 1.00 95.56 90 PHE A N 1
ATOM 695 C CA . PHE A 1 90 ? -2.353 6.310 10.324 1.00 95.56 90 PHE A CA 1
ATOM 696 C C . PHE A 1 90 ? -2.279 7.605 11.136 1.00 95.56 90 PHE A C 1
ATOM 698 O O . PHE A 1 90 ? -2.915 7.683 12.187 1.00 95.56 90 PHE A O 1
ATOM 705 N N . ILE A 1 91 ? -1.621 8.645 10.615 1.00 95.12 91 ILE A N 1
ATOM 706 C CA . ILE A 1 91 ? -1.631 9.987 11.215 1.00 95.12 91 ILE A CA 1
ATOM 707 C C . ILE A 1 91 ? -3.068 10.520 11.310 1.00 95.12 91 ILE A C 1
ATOM 709 O O . ILE A 1 91 ? -3.479 11.026 12.354 1.00 95.12 91 ILE A O 1
ATOM 713 N N . ALA A 1 92 ? -3.869 10.382 10.249 1.00 93.25 92 ALA A N 1
ATOM 714 C CA . ALA A 1 92 ? -5.264 10.817 10.264 1.00 93.25 92 ALA A CA 1
ATOM 715 C C . ALA A 1 92 ? -6.098 10.050 11.307 1.00 93.25 92 ALA A C 1
ATOM 717 O O . ALA A 1 92 ? -6.901 10.656 12.020 1.00 93.25 92 ALA A O 1
ATOM 718 N N . LYS A 1 93 ? -5.882 8.736 11.445 1.00 92.75 93 LYS A N 1
ATOM 719 C CA . LYS A 1 93 ? -6.568 7.904 12.448 1.00 92.75 93 LYS A CA 1
ATOM 720 C C . LYS A 1 93 ? -6.188 8.289 13.879 1.00 92.75 93 LYS A C 1
ATOM 722 O O . LYS A 1 93 ? -7.069 8.376 14.732 1.00 92.75 93 LYS A O 1
ATOM 727 N N . GLU A 1 94 ? -4.913 8.559 14.135 1.00 92.00 94 GLU A N 1
ATOM 728 C CA . GLU A 1 94 ? -4.424 9.023 15.440 1.00 92.00 94 GLU A CA 1
ATOM 729 C C . GLU A 1 94 ? -4.962 10.414 15.789 1.00 92.00 94 GLU A C 1
ATOM 731 O O . GLU A 1 94 ? -5.416 10.646 16.906 1.00 92.00 94 GLU A O 1
ATOM 736 N N . ASN A 1 95 ? -5.019 11.329 14.822 1.00 91.00 95 ASN A N 1
ATOM 737 C CA . ASN A 1 95 ? -5.612 12.647 15.043 1.00 91.00 95 ASN A CA 1
ATOM 738 C C . ASN A 1 95 ? -7.111 12.559 15.368 1.00 91.00 95 ASN A C 1
ATOM 740 O O . ASN A 1 95 ? -7.601 13.294 16.227 1.00 91.00 95 ASN A O 1
ATOM 744 N N . MET A 1 96 ? -7.846 11.645 14.722 1.00 85.25 96 MET A N 1
ATOM 745 C CA . MET A 1 96 ? -9.256 11.410 15.045 1.00 85.25 96 MET A CA 1
ATOM 746 C C . MET A 1 96 ? -9.447 10.789 16.431 1.00 85.25 96 MET A C 1
ATOM 748 O O . MET A 1 96 ? -10.368 11.190 17.142 1.00 85.25 96 MET A O 1
ATOM 752 N N . SER A 1 97 ? -8.584 9.856 16.847 1.00 80.12 97 SER A N 1
ATOM 753 C CA . SER A 1 97 ? -8.673 9.271 18.189 1.00 80.12 97 SER A CA 1
ATOM 754 C C . SER A 1 97 ? -8.351 10.301 19.277 1.00 80.12 97 SER A C 1
ATOM 756 O O . SER A 1 97 ? -9.076 10.392 20.265 1.00 80.12 97 SER A O 1
ATOM 758 N N . LEU A 1 98 ? -7.339 11.151 19.070 1.00 76.81 98 LEU A N 1
ATOM 759 C CA . LEU A 1 98 ? -6.980 12.236 19.989 1.00 76.81 98 LEU A CA 1
ATOM 760 C C . LEU A 1 98 ? -8.077 13.310 20.086 1.00 76.81 98 LEU A C 1
ATOM 762 O O . LEU A 1 98 ? -8.380 13.782 21.183 1.00 76.81 98 LEU A O 1
ATOM 766 N N . GLY A 1 99 ? -8.720 13.661 18.967 1.00 63.53 99 GLY A N 1
ATOM 767 C CA . GLY A 1 99 ? -9.827 14.623 18.939 1.00 63.53 99 GLY A CA 1
ATOM 768 C C . GLY A 1 99 ? -11.083 14.155 19.686 1.00 63.53 99 GLY A C 1
ATOM 769 O O . GLY A 1 99 ? -11.818 14.984 20.219 1.00 63.53 99 GLY A O 1
ATOM 770 N N . GLN A 1 100 ? -11.312 12.841 19.787 1.00 56.91 100 GLN A N 1
ATOM 771 C CA . GLN A 1 100 ? -12.412 12.273 20.580 1.00 56.91 100 GLN A CA 1
ATOM 772 C C . GLN A 1 100 ? -12.152 12.306 22.092 1.00 56.91 100 GLN A C 1
ATOM 774 O O . GLN A 1 100 ? -13.099 12.386 22.872 1.00 56.91 100 GLN A O 1
ATOM 779 N N . VAL A 1 101 ? -10.887 12.278 22.521 1.00 58.81 101 VAL A N 1
ATOM 780 C CA . VAL A 1 101 ? -10.511 12.309 23.947 1.00 58.81 101 VAL A CA 1
ATOM 781 C C . VAL A 1 101 ? -10.560 13.736 24.521 1.00 58.81 101 VAL A C 1
ATOM 783 O O . VAL A 1 101 ? -10.741 13.914 25.722 1.00 58.81 101 VAL A O 1
ATOM 786 N N . ALA A 1 102 ? -10.451 14.767 23.678 1.00 60.75 102 ALA A N 1
ATOM 787 C CA . ALA A 1 102 ? -10.295 16.162 24.098 1.00 60.75 102 ALA A CA 1
ATOM 788 C C . ALA A 1 102 ? -11.603 16.937 24.387 1.00 60.75 102 ALA A C 1
ATOM 790 O O . ALA A 1 102 ? -11.553 18.159 24.505 1.00 60.75 102 ALA A O 1
ATOM 791 N N . MET A 1 103 ? -12.761 16.276 24.519 1.00 51.72 103 MET A N 1
ATOM 792 C CA . MET A 1 103 ? -14.031 16.930 24.881 1.00 51.72 103 MET A CA 1
ATOM 793 C C . MET A 1 103 ? -14.306 16.785 26.390 1.00 51.72 103 MET A C 1
ATOM 795 O O . MET A 1 103 ? -14.930 15.802 26.799 1.00 51.72 103 MET A O 1
ATOM 799 N N . PRO A 1 104 ? -13.870 17.721 27.258 1.00 56.22 104 PRO A N 1
ATOM 800 C CA . PRO A 1 104 ? -14.311 17.722 28.644 1.00 56.22 104 PRO A CA 1
ATOM 801 C C . PRO A 1 104 ? -15.808 18.045 28.684 1.00 56.22 104 PRO A C 1
ATOM 803 O O . PRO A 1 104 ? -16.246 19.098 28.223 1.00 56.22 104 PRO A O 1
ATOM 806 N N . GLN A 1 105 ? -16.599 17.128 29.242 1.00 57.66 105 GLN A N 1
ATOM 807 C CA . GLN A 1 105 ? -17.992 17.386 29.592 1.00 57.66 105 GLN A CA 1
ATOM 808 C C . GLN A 1 105 ? -18.013 18.556 30.583 1.00 57.66 105 GLN A C 1
ATOM 810 O O . GLN A 1 105 ? -17.600 18.405 31.733 1.00 57.66 105 GLN A O 1
ATOM 815 N N . GLN A 1 106 ? -18.448 19.738 30.138 1.00 54.38 106 GLN A N 1
ATOM 816 C CA . GLN A 1 106 ? -18.784 20.827 31.048 1.00 54.38 106 GLN A CA 1
ATOM 817 C C . GLN A 1 106 ? -19.941 20.348 31.924 1.00 54.38 106 GLN A C 1
ATOM 819 O O . GLN A 1 106 ? -21.081 20.259 31.478 1.00 54.38 106 GLN A O 1
ATOM 824 N N . ILE A 1 107 ? -19.622 19.996 33.167 1.00 53.97 107 ILE A N 1
ATOM 825 C CA . ILE A 1 107 ? -20.611 19.757 34.210 1.00 53.97 107 ILE A CA 1
ATOM 826 C C . ILE A 1 107 ? -21.209 21.126 34.547 1.00 53.97 107 ILE A C 1
ATOM 828 O O . ILE A 1 107 ? -20.580 21.934 35.230 1.00 53.97 107 ILE A O 1
ATOM 832 N N . GLU A 1 108 ? -22.405 21.403 34.026 1.00 55.72 108 GLU A N 1
ATOM 833 C CA . GLU A 1 108 ? -23.289 22.442 34.554 1.00 55.72 108 GLU A CA 1
ATOM 834 C C . GLU A 1 108 ? -23.686 22.038 35.977 1.00 55.72 108 GLU A C 1
ATOM 836 O O . GLU A 1 108 ? -24.541 21.180 36.191 1.00 55.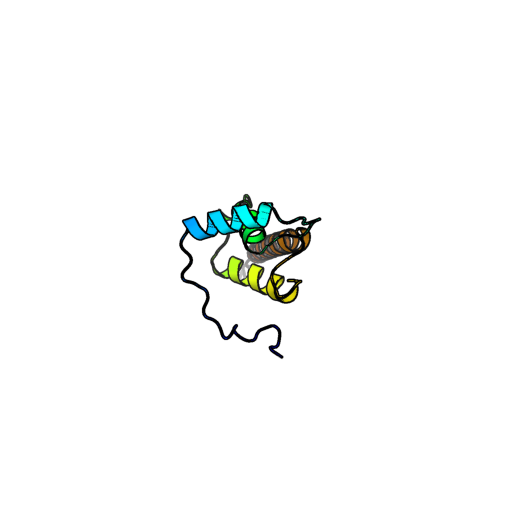72 108 GLU A O 1
ATOM 841 N N . ALA A 1 109 ? -23.011 22.627 36.962 1.00 56.19 109 ALA A N 1
ATOM 842 C CA . ALA A 1 109 ? -23.481 22.634 38.335 1.00 56.19 109 ALA A CA 1
ATOM 843 C C . ALA A 1 109 ? -24.465 23.804 38.488 1.00 56.19 109 ALA A C 1
ATOM 845 O O . ALA A 1 109 ? -24.050 24.965 38.477 1.00 56.19 109 ALA A O 1
ATOM 846 N N . TYR A 1 110 ? -25.753 23.471 38.586 1.00 55.50 110 TYR A N 1
ATOM 847 C CA . TYR A 1 110 ? -26.793 24.329 39.159 1.00 55.50 110 TYR A CA 1
ATOM 848 C C . TYR A 1 110 ? -26.907 24.069 40.661 1.00 55.50 110 TYR A C 1
ATOM 850 O O . TYR A 1 110 ? -26.801 22.885 41.058 1.00 55.50 110 TYR A O 1
#

Sequence (110 aa):
MNKPGDPYGHRMPDLKAPDLMKLLDLSAQLPLEGELTPVMAWMLLLQNSRVSEMTVQDFELVKADLAGKSRSFGAVLEEFEVRDALSNLFIAKENMSLGQVAMPQQIEAY

Mean predicted aligned error: 10.74 Å